Protein AF-A0A1I7T224-F1 (afdb_monomer)

Mean predicted aligned error: 14.86 Å

Organism: NCBI:txid1561998

Sequence (123 aa):
MTISAGVFFLYTSAWHANCFFLGSANLEVRKYIRQDFKNIFGVDSIDVNMVASLYNKGTKYTVTRAWSINYVEVIALGAFVFCDPIAIVICLPVFRRRVMCQKKQLKRDDLPKTVEATVTYNI

Radius of gyration: 28.58 Å; Cα contacts (8 Å, |Δi|>4): 37; chains: 1; bounding box: 54×51×74 Å

Solvent-accessible surface area (backbone atoms only — not comparable to full-atom values): 6963 Å² total; per-residue (Å²): 113,70,67,61,52,51,51,49,52,54,47,55,49,50,52,50,47,49,50,45,68,75,61,52,68,50,72,66,58,36,59,69,47,23,64,61,38,27,72,76,70,73,44,57,49,82,85,46,56,69,67,59,46,39,70,74,71,43,53,71,68,59,34,51,52,54,50,51,53,52,51,53,53,53,48,53,53,56,50,47,71,55,48,52,59,53,48,49,43,63,72,36,66,74,47,43,49,54,59,53,48,48,57,52,47,56,58,55,60,54,50,56,55,54,52,52,59,57,55,64,74,73,108

Secondary structure (DSSP, 8-state):
-HHHHHHHHHHHHHHHHHHHHHH---HHHHHHTHHHHHHHHSS-TTTS-HHHHHHHHS-HHHHHHHHHHHHHHHHHHHHHHHHHHHHHHHH-HHHHHHHHHHHHHHHHHHHHHHHHHHHHTT-

Foldseek 3Di:
DVVVVVVVVVLVVVVVVCCCVVQDPDPVNLVVCQVVCCVQQVDGSVVDRPVVCCCPPNDPVSNVVVVVVVVVSVVVVVVVVVVVVVCVCVVPVVNVCVVVVVVVVVVVVVVVVVVVVVVVVVD

Structure (mmCIF, N/CA/C/O backbone):
data_AF-A0A1I7T224-F1
#
_entry.id   AF-A0A1I7T224-F1
#
loop_
_atom_site.group_PDB
_atom_site.id
_atom_site.type_symbol
_atom_site.label_atom_id
_atom_site.label_alt_id
_atom_site.label_comp_id
_atom_site.label_asym_id
_atom_site.label_entity_id
_atom_site.label_seq_id
_atom_site.pdbx_PDB_ins_code
_atom_site.Cartn_x
_atom_site.Cartn_y
_atom_site.Cartn_z
_atom_site.occupancy
_atom_site.B_iso_or_equiv
_atom_site.auth_seq_id
_atom_site.auth_comp_id
_atom_site.auth_asym_id
_atom_site.auth_atom_id
_atom_site.pdbx_PDB_model_num
ATOM 1 N N . MET A 1 1 ? 6.763 -7.554 -22.789 1.00 54.72 1 MET A N 1
ATOM 2 C CA . MET A 1 1 ? 5.311 -7.766 -22.585 1.00 54.72 1 MET A CA 1
ATOM 3 C C . MET A 1 1 ? 5.006 -8.870 -21.572 1.00 54.72 1 MET A C 1
ATOM 5 O O . MET A 1 1 ? 4.089 -8.693 -20.789 1.00 54.72 1 MET A O 1
ATOM 9 N N . THR A 1 2 ? 5.753 -9.980 -21.519 1.00 60.31 2 THR A N 1
ATOM 10 C CA . THR A 1 2 ? 5.557 -11.028 -20.490 1.00 60.31 2 THR A CA 1
ATOM 11 C C . THR A 1 2 ? 6.033 -10.607 -19.095 1.00 60.31 2 THR A C 1
ATOM 13 O O . THR A 1 2 ? 5.335 -10.836 -18.116 1.00 60.31 2 THR A O 1
ATOM 16 N N . ILE A 1 3 ? 7.180 -9.926 -19.006 1.00 65.94 3 ILE A N 1
ATOM 17 C CA . ILE A 1 3 ? 7.742 -9.431 -17.735 1.00 65.94 3 ILE A CA 1
ATOM 18 C C . ILE A 1 3 ? 6.814 -8.391 -17.085 1.00 65.94 3 ILE A C 1
ATOM 20 O O . ILE A 1 3 ? 6.497 -8.502 -15.907 1.00 65.94 3 ILE A O 1
ATOM 24 N N . SER A 1 4 ? 6.297 -7.445 -17.871 1.00 68.81 4 SER A N 1
ATOM 25 C CA . SER A 1 4 ? 5.364 -6.415 -17.399 1.00 68.81 4 SER A CA 1
ATOM 26 C C . SER A 1 4 ? 4.043 -7.005 -16.885 1.00 68.81 4 SER A C 1
ATOM 28 O O . SER A 1 4 ? 3.530 -6.562 -15.862 1.00 68.81 4 SER A O 1
ATOM 30 N N . ALA A 1 5 ? 3.514 -8.045 -17.544 1.00 68.88 5 ALA A N 1
ATOM 31 C CA . ALA A 1 5 ? 2.326 -8.757 -17.072 1.00 68.88 5 ALA A CA 1
ATOM 32 C C . ALA A 1 5 ? 2.598 -9.520 -15.763 1.00 68.88 5 ALA A C 1
ATOM 34 O O . ALA A 1 5 ? 1.789 -9.466 -14.841 1.00 68.88 5 ALA A O 1
ATOM 35 N N . GLY A 1 6 ? 3.757 -10.179 -15.647 1.00 72.94 6 GLY A N 1
ATOM 36 C CA . GLY A 1 6 ? 4.156 -10.883 -14.426 1.00 72.94 6 GLY A CA 1
ATOM 37 C C . GLY A 1 6 ? 4.280 -9.956 -13.215 1.00 72.94 6 GLY A C 1
ATOM 38 O O . GLY A 1 6 ? 3.769 -10.274 -12.144 1.00 72.94 6 GLY A O 1
ATOM 39 N N . VAL A 1 7 ? 4.887 -8.778 -13.390 1.00 71.94 7 VAL A N 1
ATOM 40 C CA . VAL A 1 7 ? 4.989 -7.789 -12.307 1.00 71.94 7 VAL A CA 1
ATOM 41 C C . VAL A 1 7 ? 3.620 -7.236 -11.917 1.00 71.94 7 VAL A C 1
ATOM 43 O O . VAL A 1 7 ? 3.356 -7.085 -10.727 1.00 71.94 7 VAL A O 1
ATOM 46 N N . PHE A 1 8 ? 2.729 -6.994 -12.883 1.00 74.25 8 PHE A N 1
ATOM 47 C CA . PHE A 1 8 ? 1.366 -6.552 -12.593 1.00 74.25 8 PHE A CA 1
ATOM 48 C C . PHE A 1 8 ? 0.627 -7.549 -11.691 1.00 74.25 8 PHE A C 1
ATOM 50 O O . PHE A 1 8 ? 0.094 -7.153 -10.659 1.00 74.25 8 PHE A O 1
ATOM 57 N N . PHE A 1 9 ? 0.660 -8.848 -12.009 1.00 78.50 9 PHE A N 1
ATOM 58 C CA . PHE A 1 9 ? 0.010 -9.866 -11.177 1.00 78.50 9 PHE A CA 1
ATOM 59 C C . PHE A 1 9 ? 0.656 -10.010 -9.795 1.00 78.50 9 PHE A C 1
ATOM 61 O O . PHE A 1 9 ? -0.063 -10.082 -8.797 1.00 78.50 9 PHE A O 1
ATOM 68 N N . LEU A 1 10 ? 1.991 -9.998 -9.710 1.00 79.38 10 LEU A N 1
ATOM 69 C CA . LEU A 1 10 ? 2.698 -10.024 -8.425 1.00 79.38 10 LEU A CA 1
ATOM 70 C C . LEU A 1 10 ? 2.324 -8.814 -7.566 1.00 79.38 10 LEU A C 1
ATOM 72 O O . LEU A 1 10 ? 2.030 -8.971 -6.385 1.00 79.38 10 LEU A O 1
ATOM 76 N N . TYR A 1 11 ? 2.239 -7.630 -8.164 1.00 72.75 11 TYR A N 1
ATOM 77 C CA . TYR A 1 11 ? 1.831 -6.420 -7.468 1.00 72.75 11 TYR A CA 1
ATOM 78 C C . TYR A 1 11 ? 0.364 -6.467 -7.025 1.00 72.75 11 TYR A C 1
ATOM 80 O O . TYR A 1 11 ? 0.085 -6.253 -5.850 1.00 72.75 11 TYR A O 1
ATOM 88 N N . THR A 1 12 ? -0.578 -6.795 -7.918 1.00 77.75 12 THR A N 1
ATOM 89 C CA . THR A 1 12 ? -2.002 -6.905 -7.562 1.00 77.75 12 THR A CA 1
ATOM 90 C C . THR A 1 12 ? -2.207 -7.933 -6.456 1.00 77.75 12 THR A C 1
ATOM 92 O O . THR A 1 12 ? -2.984 -7.691 -5.537 1.00 77.75 12 THR A O 1
ATOM 95 N N . SER A 1 13 ? -1.478 -9.050 -6.495 1.00 80.19 13 SER A N 1
ATOM 96 C CA . SER A 1 13 ? -1.534 -10.063 -5.441 1.00 80.19 13 SER A CA 1
ATOM 97 C C . SER A 1 13 ? -0.926 -9.580 -4.120 1.00 80.19 13 SER A C 1
ATOM 99 O O . SER A 1 13 ? -1.529 -9.806 -3.075 1.00 80.19 13 SER A O 1
ATOM 101 N N . ALA A 1 14 ? 0.196 -8.852 -4.146 1.00 78.56 14 ALA A N 1
ATOM 102 C CA . ALA A 1 14 ? 0.806 -8.261 -2.957 1.00 78.56 14 ALA A CA 1
ATOM 103 C C . ALA A 1 14 ? -0.086 -7.178 -2.334 1.00 78.56 14 ALA A C 1
ATOM 105 O O . ALA A 1 14 ? -0.305 -7.196 -1.126 1.00 78.56 14 ALA A O 1
ATOM 106 N N . TRP A 1 15 ? -0.661 -6.290 -3.149 1.00 75.19 15 TRP A N 1
ATOM 107 C CA . TRP A 1 15 ? -1.622 -5.277 -2.712 1.00 75.19 15 TRP A CA 1
ATOM 108 C C . TRP A 1 15 ? -2.868 -5.926 -2.106 1.00 75.19 15 TRP A C 1
ATOM 110 O O . TRP A 1 15 ? -3.275 -5.592 -0.996 1.00 75.19 15 TRP A O 1
ATOM 120 N N . HIS A 1 16 ? -3.441 -6.920 -2.793 1.00 75.88 16 HIS A N 1
ATOM 121 C CA . HIS A 1 16 ? -4.624 -7.625 -2.311 1.00 75.88 16 HIS A CA 1
ATOM 122 C C . HIS A 1 16 ? -4.340 -8.398 -1.019 1.00 75.88 16 HIS A C 1
ATOM 124 O O . HIS A 1 16 ? -5.154 -8.363 -0.100 1.00 75.88 16 HIS A O 1
ATOM 130 N N . ALA A 1 17 ? -3.164 -9.021 -0.902 1.00 79.38 17 ALA A N 1
ATOM 131 C CA . ALA A 1 17 ? -2.710 -9.645 0.333 1.00 79.38 17 ALA A CA 1
ATOM 132 C C . ALA A 1 17 ? -2.531 -8.610 1.449 1.00 79.38 17 ALA A C 1
ATOM 134 O O . ALA A 1 17 ? -2.981 -8.850 2.561 1.00 79.38 17 ALA A O 1
ATOM 135 N N . ASN A 1 18 ? -1.954 -7.441 1.170 1.00 74.25 18 ASN A N 1
ATOM 136 C CA . ASN A 1 18 ? -1.779 -6.388 2.167 1.00 74.25 18 ASN A CA 1
ATOM 137 C C . ASN A 1 18 ? -3.139 -5.866 2.661 1.00 74.25 18 ASN A C 1
ATOM 139 O O . ASN A 1 18 ? -3.368 -5.774 3.864 1.00 74.25 18 ASN A O 1
ATOM 143 N N . CYS A 1 19 ? -4.089 -5.626 1.753 1.00 73.81 19 CYS A N 1
ATOM 144 C CA . CYS A 1 19 ? -5.462 -5.256 2.101 1.00 73.81 19 CYS A CA 1
ATOM 145 C C . CYS A 1 19 ? -6.203 -6.366 2.854 1.00 73.81 19 CYS A C 1
ATOM 147 O O . CYS A 1 19 ? -6.975 -6.073 3.764 1.00 73.81 19 CYS A O 1
ATOM 149 N N . PHE A 1 20 ? -5.972 -7.631 2.510 1.00 75.12 20 PHE A N 1
ATOM 150 C CA . PHE A 1 20 ? -6.593 -8.756 3.196 1.00 75.12 20 PHE A CA 1
ATOM 151 C C . PHE A 1 20 ? -5.992 -8.958 4.593 1.00 75.12 20 PHE A C 1
ATOM 153 O O . PHE A 1 20 ? -6.734 -9.042 5.558 1.00 75.12 20 PHE A O 1
ATOM 160 N N . PHE A 1 21 ? -4.670 -8.952 4.751 1.00 69.25 21 PHE A N 1
ATOM 161 C CA . PHE A 1 21 ? -4.014 -9.173 6.044 1.00 69.25 21 PHE A CA 1
ATOM 162 C C . PHE A 1 21 ? -4.089 -7.964 6.986 1.00 69.25 21 PHE A C 1
ATOM 164 O O . PHE A 1 21 ? -4.284 -8.152 8.185 1.00 69.25 21 PHE A O 1
ATOM 171 N N . LEU A 1 22 ? -3.952 -6.731 6.481 1.00 63.25 22 LEU A N 1
ATOM 172 C CA . LEU A 1 22 ? -4.051 -5.518 7.309 1.00 63.25 22 LEU A CA 1
ATOM 173 C C . LEU A 1 22 ? -5.494 -5.030 7.467 1.00 63.25 22 LEU A C 1
ATOM 175 O O . LEU A 1 22 ? -5.830 -4.436 8.489 1.00 63.25 22 LEU A O 1
ATOM 179 N N . GLY A 1 23 ? -6.337 -5.236 6.452 1.00 64.50 23 GLY A N 1
ATOM 180 C CA . GLY A 1 23 ? -7.717 -4.748 6.434 1.00 64.50 23 GLY A CA 1
ATOM 181 C C . GLY A 1 23 ? -8.742 -5.761 6.943 1.00 64.50 23 GLY A C 1
ATOM 182 O O . GLY A 1 23 ? -9.744 -5.353 7.536 1.00 64.50 23 GLY A O 1
ATOM 183 N N . SER A 1 24 ? -8.506 -7.068 6.774 1.00 65.50 24 SER A N 1
ATOM 184 C CA . SER A 1 24 ? -9.398 -8.103 7.309 1.00 65.50 24 SER A CA 1
ATOM 185 C C . SER A 1 24 ? -9.059 -8.387 8.769 1.00 65.50 24 SER A C 1
ATOM 187 O O . SER A 1 24 ? -8.314 -9.302 9.114 1.00 65.50 24 SER A O 1
ATOM 189 N N . ALA A 1 25 ? -9.639 -7.599 9.671 1.00 69.38 25 ALA A N 1
ATOM 190 C CA . ALA A 1 25 ? -9.733 -8.015 11.060 1.00 69.38 25 ALA A CA 1
ATOM 191 C C . ALA A 1 25 ? -10.782 -9.137 11.144 1.00 69.38 25 ALA A C 1
ATOM 193 O O . ALA A 1 25 ? -11.984 -8.874 11.040 1.00 69.38 25 ALA A O 1
ATOM 194 N N . ASN A 1 26 ? -10.327 -10.385 11.311 1.00 77.44 26 ASN A N 1
ATOM 195 C CA . ASN A 1 26 ? -11.205 -11.542 11.502 1.00 77.44 26 ASN A CA 1
ATOM 196 C C . ASN A 1 26 ? -12.277 -11.245 12.563 1.00 77.44 26 ASN A C 1
ATOM 198 O O . ASN A 1 26 ? -12.015 -10.575 13.565 1.00 77.44 26 ASN A O 1
ATOM 202 N N . LEU A 1 27 ? -13.490 -11.763 12.353 1.00 81.06 27 LEU A N 1
ATOM 203 C CA . LEU A 1 27 ? -14.648 -11.534 13.230 1.00 81.06 27 LEU A CA 1
ATOM 204 C C . LEU A 1 27 ? -14.351 -11.857 14.703 1.00 81.06 27 LEU A C 1
ATOM 206 O O . LEU A 1 27 ? -14.823 -11.159 15.597 1.00 81.06 27 LEU A O 1
ATOM 210 N N . GLU A 1 28 ? -13.542 -12.885 14.949 1.00 83.88 28 GLU A N 1
ATOM 211 C CA . GLU A 1 28 ? -13.065 -13.269 16.279 1.00 83.88 28 GLU A CA 1
ATOM 212 C C . GLU A 1 28 ? -12.174 -12.192 16.913 1.00 83.88 28 GLU A C 1
ATOM 214 O O . GLU A 1 28 ? -12.430 -11.757 18.034 1.00 83.88 28 GLU A O 1
ATOM 219 N N . VAL A 1 29 ? -11.196 -11.677 16.163 1.00 83.69 29 VAL A N 1
ATOM 220 C CA . VAL A 1 29 ? -10.300 -10.604 16.617 1.00 83.69 29 VAL A CA 1
ATOM 221 C C . VAL A 1 29 ? -11.090 -9.326 16.891 1.00 83.69 29 VAL A C 1
ATOM 223 O O . VAL A 1 29 ? -10.873 -8.686 17.917 1.00 83.69 29 VAL A O 1
ATOM 226 N N . ARG A 1 30 ? -12.061 -8.977 16.032 1.00 86.12 30 ARG A N 1
ATOM 227 C CA . ARG A 1 30 ? -12.931 -7.804 16.245 1.00 86.12 30 ARG A CA 1
ATOM 228 C C . ARG A 1 30 ? -13.772 -7.938 17.511 1.00 86.12 30 ARG A C 1
ATOM 230 O O . ARG A 1 30 ? -13.924 -6.948 18.222 1.00 86.12 30 ARG A O 1
ATOM 237 N N . LYS A 1 31 ? -14.288 -9.138 17.806 1.00 87.62 31 LYS A N 1
ATOM 238 C CA . LYS A 1 31 ? -15.017 -9.420 19.054 1.00 87.62 31 LYS A CA 1
ATOM 239 C C . LYS A 1 31 ? -14.109 -9.321 20.275 1.00 87.62 31 LYS A C 1
ATOM 241 O O . LYS A 1 31 ? -14.529 -8.737 21.267 1.00 87.62 31 LYS A O 1
ATOM 246 N N . TYR A 1 32 ? -12.886 -9.842 20.185 1.00 88.44 32 TYR A N 1
ATOM 247 C CA . TYR A 1 32 ? -11.910 -9.791 21.272 1.00 88.44 32 TYR A CA 1
ATOM 248 C C . TYR A 1 32 ? -11.554 -8.348 21.653 1.00 88.44 32 TYR A C 1
ATOM 250 O O . TYR A 1 32 ? -11.683 -7.967 22.812 1.00 88.44 32 TYR A O 1
ATOM 258 N N . ILE A 1 33 ? -11.211 -7.507 20.673 1.00 88.31 33 ILE A N 1
ATOM 259 C CA . ILE A 1 33 ? -10.829 -6.107 20.931 1.00 88.31 33 ILE A CA 1
ATOM 260 C C . ILE A 1 33 ? -12.027 -5.178 21.177 1.00 88.31 33 ILE A C 1
ATOM 262 O O . ILE A 1 33 ? -11.832 -3.990 21.410 1.00 88.31 33 ILE A O 1
ATOM 266 N N . ARG A 1 34 ? -13.270 -5.671 21.083 1.00 88.56 34 ARG A N 1
ATOM 267 C CA . ARG A 1 34 ? -14.492 -4.848 21.062 1.00 88.56 34 ARG A CA 1
ATOM 268 C C . ARG A 1 34 ? -14.614 -3.935 22.275 1.00 88.56 34 ARG A C 1
ATOM 270 O O . ARG A 1 34 ? -14.944 -2.763 22.120 1.00 88.56 34 ARG A O 1
ATOM 277 N N . GLN A 1 35 ? -14.348 -4.468 23.464 1.00 90.12 35 GLN A N 1
ATOM 278 C CA . GLN A 1 35 ? -14.496 -3.722 24.711 1.00 90.12 35 GLN A CA 1
ATOM 279 C C . GLN A 1 35 ? -13.456 -2.597 24.811 1.00 90.12 35 GLN A C 1
ATOM 281 O O . GLN A 1 35 ? -13.814 -1.453 25.080 1.00 90.12 35 GLN A O 1
ATOM 286 N N . ASP A 1 36 ? -12.193 -2.894 24.506 1.00 89.69 36 ASP A N 1
ATOM 287 C CA . ASP A 1 36 ? -11.109 -1.907 24.515 1.00 89.69 36 ASP A CA 1
ATOM 288 C C . ASP A 1 36 ? -11.291 -0.858 23.420 1.00 89.69 36 ASP A C 1
ATOM 290 O O . ASP A 1 36 ? -11.114 0.338 23.648 1.00 89.69 36 ASP A O 1
ATOM 294 N N . PHE A 1 37 ? -11.727 -1.287 22.237 1.00 88.75 37 PHE A N 1
ATOM 295 C CA . PHE A 1 37 ? -12.027 -0.395 21.126 1.00 88.75 37 PHE A CA 1
ATOM 296 C C . PHE A 1 37 ? -13.164 0.567 21.480 1.00 88.75 37 PHE A C 1
ATOM 298 O O . PHE A 1 37 ? -13.065 1.767 21.222 1.00 88.75 37 PHE A O 1
ATOM 305 N N . LYS A 1 38 ? -14.209 0.064 22.143 1.00 90.12 38 LYS A N 1
ATOM 306 C CA . LYS A 1 38 ? -15.317 0.880 22.639 1.00 90.12 38 LYS A CA 1
ATOM 307 C C . LYS A 1 38 ? -14.871 1.846 23.736 1.00 90.12 38 LYS A C 1
ATOM 309 O O . LYS A 1 38 ? -15.301 2.995 23.717 1.00 90.12 38 LYS A O 1
ATOM 314 N N . ASN A 1 39 ? -13.984 1.428 24.636 1.00 89.69 39 ASN A N 1
ATOM 315 C CA . ASN A 1 39 ? -13.440 2.296 25.684 1.00 89.69 39 ASN A CA 1
ATOM 316 C C . ASN A 1 39 ? -12.574 3.432 25.116 1.00 89.69 39 ASN A C 1
ATOM 318 O O . ASN A 1 39 ? -12.662 4.562 25.587 1.00 89.69 39 ASN A O 1
ATOM 322 N N . ILE A 1 40 ? -11.754 3.148 24.100 1.00 87.50 40 ILE A N 1
ATOM 323 C CA 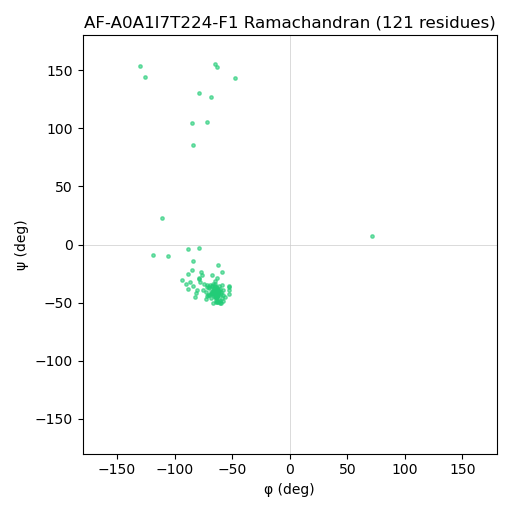. ILE A 1 40 ? -10.809 4.120 23.529 1.00 87.50 40 ILE A CA 1
ATOM 324 C C . ILE A 1 40 ? -11.494 5.044 22.517 1.00 87.50 40 ILE A C 1
ATOM 326 O O . ILE A 1 40 ? -11.266 6.253 22.518 1.00 87.50 40 ILE A O 1
ATOM 330 N N . PHE A 1 41 ? -12.316 4.485 21.630 1.00 83.19 41 PHE A N 1
ATOM 331 C CA . PHE A 1 41 ? -12.871 5.210 20.485 1.00 83.19 41 PHE A CA 1
ATOM 332 C C . PHE A 1 41 ? -14.352 5.573 20.645 1.00 83.19 41 PHE A C 1
ATOM 334 O O . PHE A 1 41 ? -14.876 6.338 19.831 1.00 83.19 41 PHE A O 1
ATOM 341 N N . GLY A 1 42 ? -15.032 5.047 21.670 1.00 85.31 42 GLY A N 1
ATOM 342 C CA . GLY A 1 42 ? -16.453 5.300 21.938 1.00 85.31 42 GLY A CA 1
ATOM 343 C C . GLY A 1 42 ? -17.413 4.635 20.948 1.00 85.31 42 GLY A C 1
ATOM 344 O O . GLY A 1 42 ? -18.609 4.911 20.978 1.00 85.31 42 GLY A O 1
ATOM 345 N N . VAL A 1 43 ? -16.907 3.783 20.055 1.00 84.88 43 VAL A N 1
ATOM 346 C CA . VAL A 1 43 ? -17.666 3.134 18.977 1.00 84.88 43 VAL A CA 1
ATOM 347 C C . VAL A 1 43 ? -17.415 1.633 18.972 1.00 84.88 43 VAL A C 1
ATOM 349 O O . VAL A 1 43 ? -16.376 1.165 19.433 1.00 84.88 43 VAL A O 1
ATOM 352 N N . ASP A 1 44 ? -18.374 0.867 18.464 1.00 87.19 44 ASP A N 1
ATOM 353 C CA . ASP A 1 44 ? -18.280 -0.587 18.416 1.00 87.19 44 ASP A CA 1
ATOM 354 C C . ASP A 1 44 ? -17.394 -1.055 17.256 1.00 87.19 44 ASP A C 1
ATOM 356 O O . ASP A 1 44 ? -17.604 -0.643 16.118 1.00 87.19 44 ASP A O 1
ATOM 360 N N . SER A 1 45 ? -16.428 -1.941 17.515 1.00 84.31 45 SER A N 1
ATOM 361 C CA . SER A 1 45 ? -15.514 -2.456 16.486 1.00 84.31 45 SER A CA 1
ATOM 362 C C . SER A 1 45 ? -16.225 -3.237 15.377 1.00 84.31 45 SER A C 1
ATOM 364 O O . SER A 1 45 ? -15.617 -3.442 14.326 1.00 84.31 45 SER A O 1
ATOM 366 N N . ILE A 1 46 ? -17.470 -3.685 15.585 1.00 84.12 46 ILE A N 1
ATOM 367 C CA . ILE A 1 46 ? -18.269 -4.445 14.610 1.00 84.12 46 ILE A CA 1
ATOM 368 C C . ILE A 1 46 ? -19.002 -3.529 13.620 1.00 84.12 46 ILE A C 1
ATOM 370 O O . ILE A 1 46 ? -19.057 -3.853 12.431 1.00 84.12 46 ILE A O 1
ATOM 374 N N . ASP A 1 47 ? -19.472 -2.368 14.077 1.00 86.75 47 ASP A N 1
ATOM 375 C CA . ASP A 1 47 ? -20.339 -1.468 13.299 1.00 86.75 47 ASP A CA 1
ATOM 376 C C . ASP A 1 47 ? -19.561 -0.537 12.359 1.00 86.75 47 ASP A C 1
ATOM 378 O O . ASP A 1 47 ? -20.130 0.070 11.453 1.00 86.75 47 ASP A O 1
ATOM 382 N N . VAL A 1 48 ? -18.243 -0.425 12.548 1.00 83.00 48 VAL A N 1
ATOM 383 C CA . VAL A 1 48 ? -17.375 0.44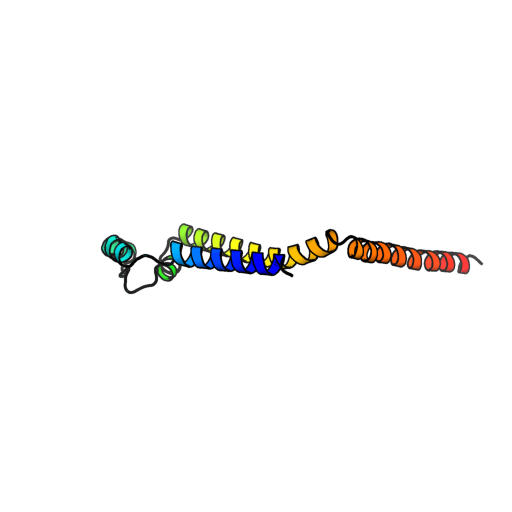8 11.747 1.00 83.00 48 VAL A CA 1
ATOM 384 C C . VAL A 1 48 ? -16.204 -0.317 11.143 1.00 83.00 48 VAL A C 1
ATOM 386 O O . VAL A 1 48 ? -15.647 -1.231 11.750 1.00 83.00 48 VAL A O 1
ATOM 389 N N . ASN A 1 49 ? -15.805 0.063 9.927 1.00 85.38 49 ASN A N 1
ATOM 390 C CA . ASN A 1 49 ? -14.616 -0.491 9.285 1.00 85.38 49 ASN A CA 1
ATOM 391 C C . ASN A 1 49 ? -13.357 -0.022 10.035 1.00 85.38 49 ASN A C 1
ATOM 393 O O . ASN A 1 49 ? -13.144 1.179 10.194 1.00 85.38 49 ASN A O 1
ATOM 397 N N . MET A 1 50 ? -12.502 -0.966 10.430 1.00 82.62 50 MET A N 1
ATOM 398 C CA . MET A 1 50 ? -11.254 -0.714 11.162 1.00 82.62 50 MET A CA 1
ATOM 399 C C . MET A 1 50 ? -10.354 0.319 10.468 1.00 82.62 50 MET A C 1
ATOM 401 O O . MET A 1 50 ? -9.750 1.156 11.137 1.00 82.62 50 MET A O 1
ATOM 405 N N . VAL A 1 51 ? -10.309 0.318 9.132 1.00 82.56 51 VAL A N 1
ATOM 406 C CA . VAL A 1 51 ? -9.527 1.293 8.357 1.00 82.56 51 VAL A CA 1
ATOM 407 C C . VAL A 1 51 ? -10.151 2.688 8.444 1.00 82.56 51 VAL A C 1
ATOM 409 O O . VAL A 1 51 ? -9.449 3.669 8.675 1.00 82.56 51 VAL A O 1
ATOM 412 N N . ALA A 1 52 ? -11.477 2.796 8.327 1.00 82.62 52 ALA A N 1
ATOM 413 C CA . ALA A 1 52 ? -12.170 4.079 8.457 1.00 82.62 52 ALA A CA 1
ATOM 414 C C . ALA A 1 52 ? -12.003 4.658 9.870 1.00 82.62 52 ALA A C 1
ATOM 416 O O . ALA A 1 52 ? -11.738 5.850 10.029 1.00 82.62 52 ALA A O 1
ATOM 417 N N . SER A 1 53 ? -12.073 3.806 10.894 1.00 84.81 53 SER A N 1
ATOM 418 C CA . SER A 1 53 ? -11.800 4.197 12.276 1.00 84.81 53 SER A CA 1
ATOM 419 C C . SER A 1 53 ? -10.358 4.660 12.478 1.00 84.81 53 SER A C 1
ATOM 421 O O . SER A 1 53 ? -10.145 5.638 13.194 1.00 84.81 53 SER A O 1
ATOM 423 N N . LEU A 1 54 ? -9.379 4.034 11.813 1.00 85.50 54 LEU A N 1
ATOM 424 C CA . LEU A 1 54 ? -7.975 4.452 11.862 1.00 85.50 54 LEU A CA 1
ATOM 425 C C . LEU A 1 54 ? -7.801 5.898 11.381 1.00 85.50 54 LEU A C 1
ATOM 427 O O . LEU A 1 54 ? -7.137 6.681 12.052 1.00 85.50 54 LEU A O 1
ATOM 431 N N . TYR A 1 55 ? -8.421 6.266 10.257 1.00 84.44 55 TYR A N 1
ATOM 432 C CA . TYR A 1 55 ? -8.295 7.611 9.686 1.00 84.44 55 TYR A CA 1
ATOM 433 C C . TYR A 1 55 ? -9.169 8.664 10.378 1.00 84.44 55 TYR A C 1
ATOM 435 O O . TYR A 1 55 ? -8.794 9.834 10.401 1.00 84.44 55 TYR A O 1
ATOM 443 N N . ASN A 1 56 ? -10.316 8.272 10.941 1.00 86.44 56 ASN A N 1
ATOM 444 C CA . ASN A 1 56 ? -11.261 9.206 11.562 1.00 86.44 56 ASN A CA 1
ATOM 445 C C . ASN A 1 56 ? -10.953 9.462 13.048 1.00 86.44 56 ASN A C 1
ATOM 447 O O . ASN A 1 56 ? -11.088 10.583 13.533 1.00 86.44 56 ASN A O 1
ATOM 451 N N . LYS A 1 57 ? -10.537 8.420 13.775 1.00 85.31 57 LYS A N 1
ATOM 452 C CA . LYS A 1 57 ? -10.353 8.448 15.234 1.00 85.31 57 LYS A CA 1
ATOM 453 C C . LYS A 1 57 ? -8.918 8.165 15.685 1.00 85.31 57 LYS A C 1
ATOM 455 O O . LYS A 1 57 ? -8.621 8.314 16.868 1.00 85.31 57 LYS A O 1
ATOM 460 N N . GLY A 1 58 ? -8.031 7.745 14.784 1.00 82.75 58 GLY A N 1
ATOM 461 C CA . GLY A 1 58 ? -6.634 7.481 15.112 1.00 82.75 58 GLY A CA 1
ATOM 462 C C . GLY A 1 58 ? -5.874 8.740 15.535 1.00 82.75 58 GLY A C 1
ATOM 463 O O . GLY A 1 58 ? -6.210 9.866 15.170 1.00 82.75 58 GLY A O 1
ATOM 464 N N . THR A 1 59 ? -4.804 8.546 16.306 1.00 87.00 59 THR A N 1
ATOM 4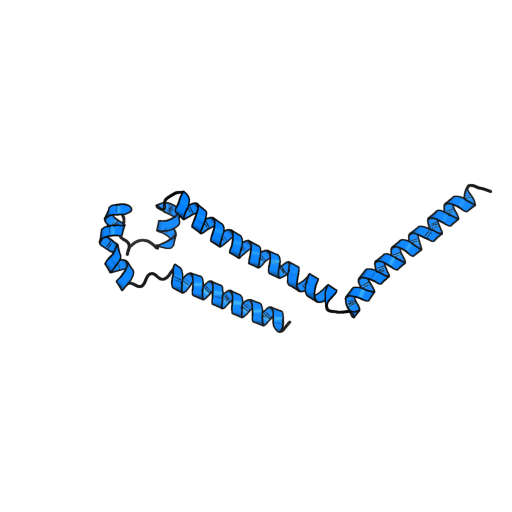65 C CA . THR A 1 59 ? -3.909 9.648 16.682 1.00 87.00 59 THR A CA 1
ATOM 466 C C . THR A 1 59 ? -3.232 10.237 15.441 1.00 87.00 59 THR A C 1
ATOM 468 O O . THR A 1 59 ? -2.982 9.526 14.464 1.00 87.00 59 THR A O 1
ATOM 471 N N . LYS A 1 60 ? -2.860 11.527 15.484 1.00 88.12 60 LYS A N 1
ATOM 472 C CA . LYS A 1 60 ? -2.173 12.198 14.362 1.00 88.12 60 LYS A CA 1
ATOM 473 C C . LYS A 1 60 ? -0.932 11.431 13.891 1.00 88.12 60 LYS A C 1
ATOM 475 O O . LYS A 1 60 ? -0.700 11.331 12.695 1.00 88.12 60 LYS A O 1
ATOM 480 N N . TYR A 1 61 ? -0.164 10.855 14.816 1.00 87.31 61 TYR A N 1
ATOM 481 C CA . TYR A 1 61 ? 1.014 10.050 14.491 1.00 87.31 61 TYR A CA 1
ATOM 482 C C . TYR A 1 61 ? 0.651 8.780 13.705 1.00 87.31 61 TYR A C 1
ATOM 484 O O . TYR A 1 61 ? 1.227 8.521 12.649 1.00 87.31 61 TYR A O 1
ATOM 492 N N . THR A 1 62 ? -0.334 8.012 14.183 1.00 85.44 62 THR A N 1
ATOM 493 C CA . THR A 1 62 ? -0.768 6.771 13.524 1.00 85.44 62 THR A CA 1
ATOM 494 C C . THR A 1 62 ? -1.372 7.044 12.148 1.00 85.44 62 THR A C 1
ATOM 496 O O . THR A 1 62 ? -1.070 6.327 11.195 1.00 85.44 62 THR A O 1
ATOM 499 N N . VAL A 1 63 ? -2.173 8.105 12.026 1.00 87.62 63 VAL A N 1
ATOM 500 C CA . VAL A 1 63 ? -2.770 8.534 10.755 1.00 87.62 63 VAL A CA 1
ATOM 501 C C . VAL A 1 63 ? -1.685 8.943 9.762 1.00 87.62 63 VAL A C 1
ATOM 503 O O . VAL A 1 63 ? -1.667 8.434 8.643 1.00 87.62 63 VAL A O 1
ATOM 506 N N . THR A 1 64 ? -0.732 9.787 10.166 1.00 87.06 64 THR A N 1
ATOM 507 C CA . THR A 1 64 ? 0.388 10.197 9.303 1.00 87.06 64 THR A CA 1
ATOM 508 C C . THR A 1 64 ? 1.239 9.005 8.867 1.00 87.06 64 THR A C 1
ATOM 510 O O . THR A 1 64 ? 1.651 8.946 7.708 1.00 87.06 64 THR A O 1
ATOM 513 N N . ARG A 1 65 ? 1.462 8.019 9.748 1.00 86.31 65 ARG A N 1
ATOM 514 C CA . ARG A 1 65 ? 2.168 6.774 9.404 1.00 86.31 65 ARG A CA 1
ATOM 515 C C . ARG A 1 65 ? 1.404 5.949 8.364 1.00 86.31 65 ARG A C 1
ATOM 517 O O . ARG A 1 65 ? 1.995 5.473 7.402 1.00 86.31 65 ARG A O 1
ATOM 524 N N . ALA A 1 66 ? 0.091 5.803 8.533 1.00 84.81 66 ALA A N 1
ATOM 525 C CA . ALA A 1 66 ? -0.753 5.090 7.576 1.00 84.81 66 ALA A CA 1
ATOM 526 C C . ALA A 1 66 ? -0.781 5.792 6.206 1.00 84.81 66 ALA A C 1
ATOM 528 O O . ALA A 1 66 ? -0.687 5.141 5.169 1.00 84.81 66 ALA A O 1
ATOM 529 N N . TRP A 1 67 ? -0.845 7.126 6.190 1.00 83.75 67 TRP A N 1
ATOM 530 C CA . TRP A 1 67 ? -0.741 7.913 4.960 1.00 83.75 67 TRP A CA 1
ATOM 531 C C . TRP A 1 67 ? 0.614 7.759 4.272 1.00 83.75 67 TRP A C 1
ATOM 533 O O . TRP A 1 67 ? 0.653 7.583 3.059 1.00 83.75 67 TRP A O 1
ATOM 543 N N . SER A 1 68 ? 1.719 7.806 5.017 1.00 80.94 68 SER A N 1
ATOM 544 C CA . SER A 1 68 ? 3.063 7.710 4.430 1.00 80.94 68 SER A CA 1
ATOM 545 C C . SER A 1 68 ? 3.326 6.350 3.783 1.00 80.94 68 SER A C 1
ATOM 547 O O . SER A 1 68 ? 3.927 6.311 2.714 1.00 80.94 68 SER A O 1
ATOM 549 N N . ILE A 1 69 ? 2.806 5.258 4.350 1.00 81.25 69 ILE A N 1
ATOM 550 C CA . ILE A 1 69 ? 2.880 3.928 3.723 1.00 81.25 69 ILE A CA 1
ATOM 551 C C . ILE A 1 69 ? 2.114 3.909 2.392 1.00 81.25 69 ILE A C 1
ATOM 553 O O . ILE A 1 69 ? 2.686 3.526 1.373 1.00 81.25 69 ILE A O 1
ATOM 557 N N . ASN A 1 70 ? 0.872 4.409 2.371 1.00 81.56 70 ASN A N 1
ATOM 558 C CA . ASN A 1 70 ? 0.087 4.489 1.133 1.00 81.56 70 ASN A CA 1
ATOM 559 C C . ASN A 1 70 ? 0.760 5.381 0.077 1.00 81.56 70 ASN A C 1
ATOM 561 O O . ASN A 1 70 ? 0.766 5.043 -1.103 1.00 81.56 70 ASN A O 1
ATOM 565 N N . TYR A 1 71 ? 1.356 6.509 0.477 1.00 79.38 71 TYR A N 1
ATOM 566 C CA . TYR A 1 71 ? 2.076 7.385 -0.452 1.00 79.38 71 TYR A CA 1
ATOM 567 C C . TYR A 1 71 ? 3.290 6.697 -1.076 1.00 79.38 71 TYR A C 1
ATOM 569 O O . TYR A 1 71 ? 3.483 6.799 -2.285 1.00 79.38 71 TYR A O 1
ATOM 577 N N . VAL A 1 72 ? 4.093 5.987 -0.281 1.00 79.50 72 VAL A N 1
ATOM 578 C CA . VAL A 1 72 ? 5.256 5.242 -0.789 1.00 79.50 72 VAL A CA 1
ATOM 579 C C . VAL A 1 72 ? 4.817 4.163 -1.777 1.00 79.50 72 VAL A C 1
ATOM 581 O O . VAL A 1 72 ? 5.445 3.999 -2.821 1.00 79.50 72 VAL A O 1
ATOM 584 N N . GLU A 1 73 ? 3.708 3.483 -1.495 1.00 77.44 73 GLU A N 1
ATOM 585 C CA . GLU A 1 73 ? 3.138 2.474 -2.385 1.00 77.44 73 GLU A CA 1
ATOM 586 C C . GLU A 1 73 ? 2.665 3.067 -3.724 1.00 77.44 73 GLU A C 1
ATOM 588 O O . GLU A 1 73 ? 3.016 2.556 -4.790 1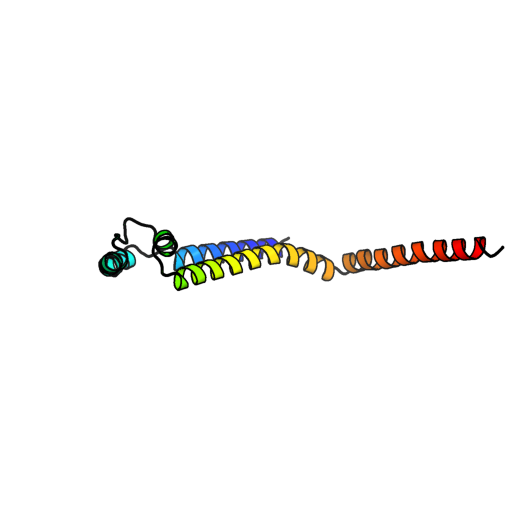.00 77.44 73 GLU A O 1
ATOM 593 N N . VAL A 1 74 ? 1.956 4.199 -3.697 1.00 78.75 74 VAL A N 1
ATOM 594 C CA . VAL A 1 74 ? 1.510 4.906 -4.913 1.00 78.75 74 VAL A CA 1
ATOM 595 C C . VAL A 1 74 ? 2.689 5.471 -5.714 1.00 78.75 74 VAL A C 1
ATOM 597 O O . VAL A 1 74 ? 2.683 5.434 -6.946 1.00 78.75 74 VAL A O 1
ATOM 600 N N . ILE A 1 75 ? 3.729 5.975 -5.048 1.00 78.75 75 ILE A N 1
ATOM 601 C CA . ILE A 1 75 ? 4.937 6.469 -5.723 1.00 78.75 75 ILE A CA 1
ATOM 602 C C . ILE A 1 75 ? 5.697 5.312 -6.375 1.00 78.75 75 ILE A C 1
ATOM 604 O O . ILE A 1 75 ? 6.144 5.451 -7.514 1.00 78.75 75 ILE A O 1
ATOM 608 N N . ALA A 1 76 ? 5.809 4.165 -5.699 1.00 74.81 76 ALA A N 1
ATOM 609 C CA . ALA A 1 76 ? 6.421 2.968 -6.269 1.00 74.81 76 ALA A CA 1
ATOM 610 C C . ALA A 1 76 ? 5.669 2.499 -7.526 1.00 74.81 76 ALA A C 1
ATOM 612 O O . ALA A 1 76 ? 6.310 2.185 -8.529 1.00 74.81 76 ALA A O 1
ATOM 613 N N . LEU A 1 77 ? 4.331 2.549 -7.514 1.00 69.62 77 LEU A N 1
ATOM 614 C CA . LEU A 1 77 ? 3.494 2.287 -8.689 1.00 69.62 77 LEU A CA 1
ATOM 615 C C . LEU A 1 77 ? 3.783 3.243 -9.848 1.00 69.62 77 LEU A C 1
ATOM 617 O O . LEU A 1 77 ? 3.998 2.807 -10.980 1.00 69.62 77 LEU A O 1
ATOM 621 N N . GLY A 1 78 ? 3.789 4.547 -9.562 1.00 74.06 78 GLY A N 1
ATOM 622 C CA . GLY A 1 78 ? 4.034 5.575 -10.568 1.00 74.06 78 GLY A CA 1
ATOM 623 C C . GLY A 1 78 ? 5.418 5.425 -11.191 1.00 74.06 78 GLY A C 1
ATOM 624 O O . GLY A 1 78 ? 5.545 5.390 -12.412 1.00 74.06 78 GLY A O 1
ATOM 625 N N . ALA A 1 79 ? 6.450 5.255 -10.363 1.00 72.69 79 ALA A N 1
ATOM 626 C CA . ALA A 1 79 ? 7.824 5.079 -10.820 1.00 72.69 79 ALA A CA 1
ATOM 627 C C . ALA A 1 79 ? 7.995 3.824 -11.690 1.00 72.69 79 ALA A C 1
ATOM 629 O O . ALA A 1 79 ? 8.745 3.857 -12.664 1.00 72.69 79 ALA A O 1
ATOM 630 N N . PHE A 1 80 ? 7.274 2.738 -11.395 1.00 68.12 80 PHE A N 1
ATOM 631 C CA . PHE A 1 80 ? 7.396 1.485 -12.141 1.00 68.12 80 PHE A CA 1
ATOM 632 C C . PHE A 1 80 ? 6.974 1.624 -13.611 1.00 68.12 80 PHE A C 1
ATOM 634 O O . PHE A 1 80 ? 7.670 1.137 -14.503 1.00 68.12 80 PHE A O 1
ATOM 641 N N . VAL A 1 81 ? 5.894 2.367 -13.880 1.00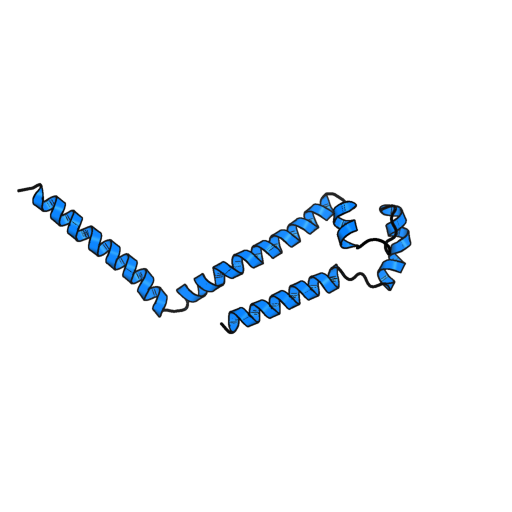 67.81 81 VAL A N 1
ATOM 642 C CA . VAL A 1 81 ? 5.397 2.628 -15.246 1.00 67.81 81 VAL A CA 1
ATOM 643 C C . VAL A 1 81 ? 6.409 3.414 -16.089 1.00 67.81 81 VAL A C 1
ATOM 645 O O . VAL A 1 81 ? 6.452 3.240 -17.304 1.00 67.81 81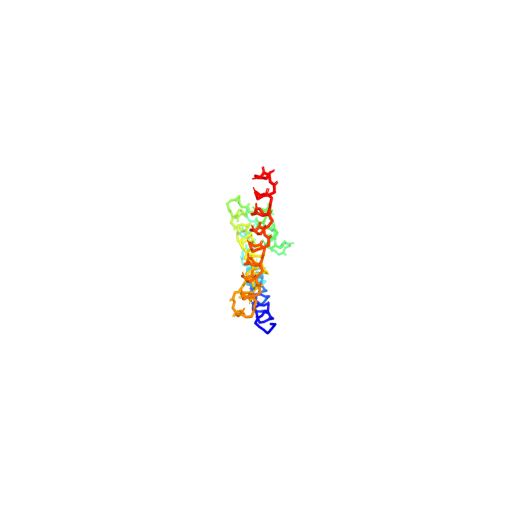 VAL A O 1
ATOM 648 N N . PHE A 1 82 ? 7.250 4.245 -15.467 1.00 65.81 82 PHE A N 1
ATOM 649 C CA . PHE A 1 82 ? 8.298 5.002 -16.163 1.00 65.81 82 PHE A CA 1
ATOM 650 C C . PHE A 1 82 ? 9.631 4.251 -16.245 1.00 65.81 82 PHE A C 1
ATOM 652 O O . PHE A 1 82 ? 10.343 4.367 -17.244 1.00 65.81 82 PHE A O 1
ATOM 659 N N . CYS A 1 83 ? 9.972 3.457 -15.233 1.00 65.81 83 CYS A N 1
ATOM 660 C CA . CYS A 1 83 ? 11.210 2.684 -15.217 1.00 65.81 83 CYS A CA 1
ATOM 661 C C . CYS A 1 83 ? 11.206 1.550 -16.252 1.00 65.81 83 CYS A C 1
ATOM 663 O O . CYS A 1 83 ? 12.245 1.299 -16.859 1.00 65.81 83 CYS A O 1
ATOM 665 N N . ASP A 1 84 ? 10.060 0.914 -16.513 1.00 65.81 84 ASP A N 1
ATOM 666 C CA . ASP A 1 84 ? 9.944 -0.185 -17.484 1.00 65.81 84 ASP A CA 1
ATOM 667 C C . ASP A 1 84 ? 10.280 0.245 -18.938 1.00 65.81 84 ASP A C 1
ATOM 669 O O . ASP A 1 84 ? 11.152 -0.368 -19.561 1.00 65.81 84 ASP A O 1
ATOM 673 N N . PRO A 1 85 ? 9.730 1.344 -19.500 1.00 68.12 85 PRO A N 1
ATOM 674 C CA . PRO A 1 85 ? 10.123 1.826 -20.826 1.00 68.12 85 PRO A CA 1
ATOM 675 C C . PRO A 1 85 ? 11.565 2.347 -20.872 1.00 68.12 85 PRO A C 1
ATOM 677 O O . PRO A 1 85 ? 12.243 2.140 -21.879 1.00 68.12 85 PRO A O 1
ATOM 680 N N . ILE A 1 86 ? 12.078 2.967 -19.801 1.00 68.88 86 ILE A N 1
ATOM 681 C CA . ILE A 1 86 ? 13.484 3.408 -19.734 1.00 68.88 86 ILE A CA 1
ATOM 682 C C . ILE A 1 86 ? 14.425 2.197 -19.765 1.00 68.88 86 ILE A C 1
ATOM 684 O O . ILE A 1 86 ? 15.387 2.179 -20.538 1.00 68.88 86 ILE A O 1
ATOM 688 N N . ALA A 1 87 ? 14.124 1.158 -18.985 1.00 69.19 87 ALA A N 1
ATOM 689 C CA . ALA A 1 87 ? 14.880 -0.086 -18.978 1.00 69.19 87 ALA A CA 1
ATOM 690 C C . ALA A 1 87 ? 14.823 -0.782 -20.346 1.00 69.19 87 ALA A C 1
ATOM 692 O O . ALA A 1 87 ? 15.860 -1.208 -20.846 1.00 69.19 87 ALA A O 1
ATOM 693 N N . ILE A 1 88 ? 13.661 -0.824 -21.008 1.00 70.94 88 ILE A N 1
ATOM 694 C CA . ILE A 1 88 ? 13.507 -1.392 -22.360 1.00 70.94 88 ILE A CA 1
ATOM 695 C C . ILE A 1 88 ? 14.332 -0.611 -23.399 1.00 70.94 88 ILE A C 1
ATOM 697 O O . ILE A 1 88 ? 15.024 -1.221 -24.219 1.00 70.94 88 ILE A O 1
ATOM 701 N N . VAL A 1 89 ? 14.312 0.726 -23.357 1.00 69.12 89 VAL A N 1
ATOM 702 C CA . VAL A 1 89 ? 15.081 1.591 -24.274 1.00 69.12 89 VAL A CA 1
ATOM 703 C C . VAL A 1 89 ? 16.595 1.428 -24.079 1.00 69.12 89 VAL A C 1
ATOM 705 O O . VAL A 1 89 ? 17.350 1.495 -25.054 1.00 69.12 89 VAL A O 1
ATOM 708 N N . ILE A 1 90 ? 17.049 1.185 -22.846 1.00 67.19 90 ILE A N 1
ATOM 709 C CA . ILE A 1 90 ? 18.467 0.979 -22.514 1.00 67.19 90 ILE A CA 1
ATOM 710 C C . ILE A 1 90 ? 18.924 -0.462 -22.810 1.00 67.19 90 ILE A C 1
ATOM 712 O O . ILE A 1 90 ? 20.019 -0.643 -23.355 1.00 67.19 90 ILE A O 1
ATOM 716 N N . CYS A 1 91 ? 18.103 -1.471 -22.494 1.00 65.69 91 CYS A N 1
ATOM 717 C CA . CYS A 1 91 ? 18.409 -2.895 -22.682 1.00 65.69 91 CYS A CA 1
ATOM 718 C C . CYS A 1 91 ? 18.304 -3.363 -24.134 1.00 65.69 91 CYS A C 1
ATOM 720 O O . CYS A 1 91 ? 18.983 -4.321 -24.492 1.00 65.69 91 CYS A O 1
ATOM 722 N N . LEU A 1 92 ? 17.502 -2.716 -24.988 1.00 69.00 92 LEU A N 1
ATOM 723 C CA . LEU A 1 92 ? 17.490 -3.021 -26.418 1.00 69.00 92 LEU A CA 1
ATOM 724 C C . LEU A 1 92 ? 18.600 -2.227 -27.132 1.00 69.00 92 LEU A C 1
ATOM 726 O O . LEU A 1 92 ? 18.425 -1.035 -27.413 1.00 69.00 92 LEU A O 1
ATOM 730 N N . PRO A 1 93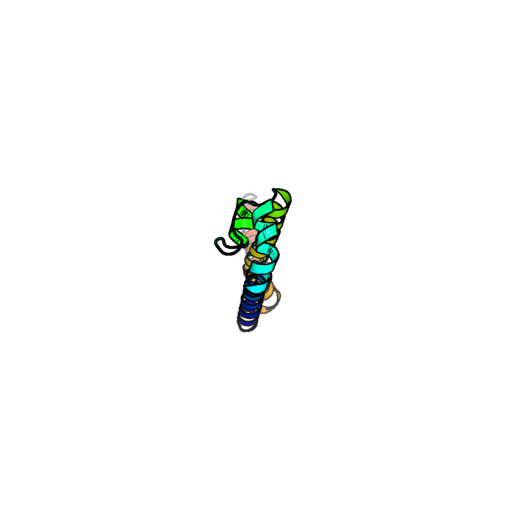 ? 19.732 -2.860 -27.515 1.00 59.00 93 PRO A N 1
ATOM 731 C CA . PRO A 1 93 ? 20.838 -2.172 -28.190 1.00 59.00 93 PRO A CA 1
ATOM 732 C C . PRO A 1 93 ? 20.412 -1.515 -29.517 1.00 59.00 93 PRO A C 1
ATOM 734 O O . PRO A 1 93 ? 21.015 -0.527 -29.945 1.00 59.00 93 PRO A O 1
ATOM 737 N N . VAL A 1 94 ? 19.334 -2.017 -30.133 1.00 61.66 94 VAL A N 1
ATOM 738 C CA . VAL A 1 94 ? 18.693 -1.454 -31.332 1.00 61.66 94 VAL A CA 1
ATOM 739 C C . VAL A 1 94 ? 18.130 -0.045 -31.084 1.00 61.66 94 VAL A C 1
ATOM 741 O O . VAL A 1 94 ? 18.296 0.826 -31.939 1.00 61.66 94 VAL A O 1
ATOM 744 N N . PHE A 1 95 ? 17.534 0.226 -29.916 1.00 57.75 95 PHE A N 1
ATOM 745 C CA . PHE A 1 95 ? 16.998 1.552 -29.573 1.00 57.75 95 PHE A CA 1
ATOM 746 C C . PHE A 1 95 ? 18.087 2.517 -29.097 1.00 57.75 95 PHE A C 1
ATOM 748 O O . PHE A 1 95 ? 18.110 3.668 -29.546 1.00 57.75 95 PHE A O 1
ATOM 755 N N . ARG A 1 96 ? 19.063 2.042 -28.305 1.00 61.69 96 ARG A N 1
ATOM 756 C CA . ARG A 1 96 ? 20.261 2.831 -27.941 1.00 61.69 96 ARG A CA 1
ATOM 757 C C . ARG A 1 96 ? 20.972 3.397 -29.167 1.00 61.69 96 ARG A C 1
ATOM 759 O O . ARG A 1 96 ? 21.366 4.565 -29.153 1.00 61.69 96 ARG A O 1
ATOM 766 N N . ARG A 1 97 ? 21.122 2.599 -30.234 1.00 59.88 97 ARG A N 1
ATOM 767 C CA . ARG A 1 97 ? 21.730 3.073 -31.487 1.00 59.88 97 ARG A CA 1
ATOM 768 C C . ARG A 1 97 ? 20.901 4.164 -32.153 1.00 59.88 97 ARG A C 1
ATOM 77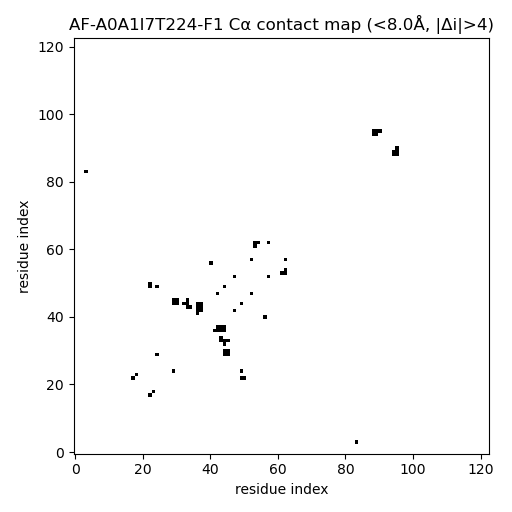0 O O . ARG A 1 97 ? 21.488 5.163 -32.542 1.00 59.88 97 ARG A O 1
ATOM 777 N N . ARG A 1 98 ? 19.573 4.040 -32.258 1.00 62.44 98 ARG A N 1
ATOM 778 C CA . ARG A 1 98 ? 18.748 5.064 -32.930 1.00 62.44 98 ARG A CA 1
ATOM 779 C C . ARG A 1 98 ? 18.713 6.397 -32.176 1.00 62.44 98 ARG A C 1
ATOM 781 O O . ARG A 1 98 ? 18.889 7.434 -32.807 1.00 62.44 98 ARG A O 1
ATOM 788 N N . VAL A 1 99 ? 18.583 6.381 -30.848 1.00 63.44 99 VAL A N 1
ATOM 789 C CA . VAL A 1 99 ? 18.559 7.613 -30.033 1.00 63.44 99 VAL A CA 1
ATOM 790 C C . VAL A 1 99 ? 19.929 8.309 -30.019 1.00 63.44 99 VAL A C 1
ATOM 792 O O . VAL A 1 99 ? 20.012 9.525 -30.200 1.00 63.44 99 VAL A O 1
ATOM 795 N N . MET A 1 100 ? 21.032 7.559 -29.878 1.00 58.81 100 MET A N 1
ATOM 796 C CA . MET A 1 100 ? 22.379 8.148 -29.938 1.00 58.81 100 MET A CA 1
ATOM 797 C C . MET A 1 100 ? 22.788 8.575 -31.356 1.00 58.81 100 MET A C 1
ATOM 799 O O . MET A 1 100 ? 23.461 9.596 -31.510 1.00 58.81 100 MET A O 1
ATOM 803 N N . CYS A 1 101 ? 22.379 7.843 -32.400 1.00 57.22 101 CYS A N 1
ATOM 804 C CA . CYS A 1 101 ? 22.614 8.250 -33.787 1.00 57.22 101 CYS A CA 1
ATOM 805 C C . CYS A 1 101 ? 21.820 9.505 -34.161 1.00 57.22 101 CYS A C 1
ATOM 807 O O . CYS A 1 101 ? 22.375 10.345 -34.860 1.00 57.22 101 CYS A O 1
ATOM 809 N N . GLN A 1 102 ? 20.592 9.695 -33.663 1.00 58.78 102 GLN A N 1
ATOM 810 C CA . GLN A 1 102 ? 19.867 10.950 -33.889 1.00 58.78 102 GLN A CA 1
ATOM 811 C C . GLN A 1 102 ? 20.556 12.150 -33.235 1.00 58.78 102 GLN A C 1
ATOM 813 O O . GLN A 1 102 ? 20.724 13.168 -33.897 1.00 58.78 102 GLN A O 1
ATOM 818 N N . LYS A 1 103 ? 21.065 12.024 -31.998 1.00 56.97 103 LYS A N 1
ATOM 819 C CA . LYS A 1 103 ? 21.897 13.087 -31.395 1.00 56.97 103 LYS A CA 1
ATOM 820 C C . LYS A 1 103 ? 23.153 13.395 -32.220 1.00 56.97 103 LYS A C 1
ATOM 822 O O . LYS A 1 103 ? 23.570 14.549 -32.280 1.00 56.97 103 LYS A O 1
ATOM 827 N N . LYS A 1 104 ? 23.762 12.386 -32.855 1.00 56.59 104 LYS A N 1
ATOM 828 C CA . LYS A 1 104 ? 24.908 12.586 -33.758 1.00 56.59 104 LYS A CA 1
ATOM 829 C C . LYS A 1 104 ? 24.527 13.279 -35.071 1.00 56.59 104 LYS A C 1
ATOM 831 O O . LYS A 1 104 ? 25.323 14.088 -35.530 1.00 56.59 104 LYS A O 1
ATOM 836 N N . GLN A 1 105 ? 23.362 12.980 -35.650 1.00 56.72 105 GLN A N 1
ATOM 837 C CA . GLN A 1 105 ? 22.887 13.630 -36.880 1.00 56.72 105 GLN A CA 1
ATOM 838 C C . GLN A 1 105 ? 22.464 15.080 -36.621 1.00 56.72 105 GLN A C 1
ATOM 840 O O . GLN A 1 105 ? 22.936 15.963 -37.318 1.00 56.72 105 GLN A O 1
ATOM 845 N N . LEU A 1 106 ? 21.724 15.355 -35.540 1.00 59.59 106 LEU A N 1
ATOM 846 C CA . LEU A 1 106 ? 21.335 16.722 -35.168 1.00 59.59 106 LEU A CA 1
ATOM 847 C C . LEU A 1 106 ? 22.565 17.630 -34.954 1.00 59.59 106 LEU A C 1
ATOM 849 O O . LEU A 1 106 ? 22.639 18.727 -35.489 1.00 59.59 106 LEU A O 1
ATOM 853 N N . LYS A 1 107 ? 23.597 17.122 -34.258 1.00 53.50 107 LYS A N 1
ATOM 854 C CA . LYS A 1 107 ? 24.876 17.834 -34.071 1.00 53.50 107 LYS A CA 1
ATOM 855 C C . LYS A 1 107 ? 25.679 17.991 -35.373 1.00 53.50 107 LYS A C 1
ATOM 857 O O . LYS A 1 107 ? 26.499 18.899 -35.473 1.00 53.50 107 LYS A O 1
ATOM 862 N N . ARG A 1 108 ? 25.491 17.092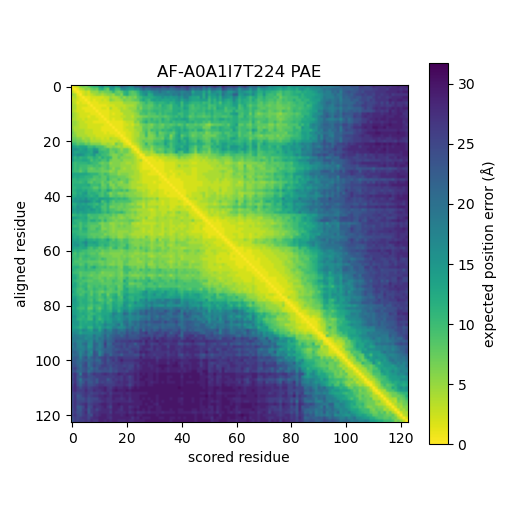 -36.344 1.00 53.41 108 ARG A N 1
ATOM 863 C CA . ARG A 1 108 ? 26.144 17.143 -37.658 1.00 53.41 108 ARG A CA 1
ATOM 864 C C . ARG A 1 108 ? 25.398 18.040 -38.642 1.00 53.41 108 ARG A C 1
ATOM 866 O O . ARG A 1 108 ? 26.060 18.501 -39.549 1.00 53.41 108 ARG A O 1
ATOM 873 N N . ASP A 1 109 ? 24.111 18.317 -38.458 1.00 58.09 109 ASP A N 1
ATOM 874 C CA . ASP A 1 109 ? 23.340 19.225 -39.319 1.00 58.09 109 ASP A CA 1
ATOM 875 C C . ASP A 1 109 ? 23.420 20.697 -38.856 1.00 58.09 109 ASP A C 1
ATOM 877 O O . ASP A 1 109 ? 23.337 21.604 -39.685 1.00 58.09 109 ASP A O 1
ATOM 881 N N . ASP A 1 110 ? 23.677 20.952 -37.565 1.00 58.78 110 ASP A N 1
ATOM 882 C CA . ASP A 1 110 ? 23.967 22.303 -37.039 1.00 58.78 110 ASP A CA 1
ATOM 883 C C . ASP A 1 110 ? 25.381 22.805 -37.395 1.00 58.78 110 ASP A C 1
ATOM 885 O O . ASP A 1 110 ? 25.604 23.995 -37.633 1.00 58.78 110 ASP A O 1
ATOM 889 N N . LEU A 1 111 ? 26.362 21.899 -37.464 1.00 60.09 111 LEU A N 1
ATOM 890 C CA . LEU A 1 111 ? 27.754 22.240 -37.774 1.00 60.09 111 LEU A CA 1
ATOM 891 C C . LEU A 1 111 ? 27.972 22.820 -39.198 1.00 60.09 111 LEU A C 1
ATOM 893 O O . LEU A 1 111 ? 28.668 23.827 -39.301 1.00 60.09 111 LEU A O 1
ATOM 897 N N . PRO A 1 112 ? 27.404 22.274 -40.293 1.00 55.78 112 PRO A N 1
ATOM 898 C CA . PRO A 1 112 ? 27.632 22.769 -41.649 1.00 55.78 112 PRO A CA 1
ATOM 899 C C . PRO A 1 112 ? 26.978 24.130 -41.888 1.00 55.78 112 PRO A C 1
ATOM 901 O O . PRO A 1 112 ? 27.596 24.982 -42.515 1.00 55.78 112 PRO A O 1
ATOM 904 N N . LYS A 1 113 ? 25.795 24.389 -41.313 1.00 57.34 113 LYS A N 1
ATOM 905 C CA . LYS A 1 113 ? 25.112 25.687 -41.459 1.00 57.34 113 LYS A CA 1
ATOM 906 C C . LYS A 1 113 ? 25.854 26.824 -40.762 1.00 57.34 113 LYS A C 1
ATOM 908 O O . LYS A 1 113 ? 25.883 27.940 -41.267 1.00 57.34 113 LYS A O 1
ATOM 913 N N . THR A 1 114 ? 26.482 26.541 -39.621 1.00 56.81 114 THR A N 1
ATOM 914 C CA . THR A 1 114 ? 27.271 27.543 -38.888 1.00 56.81 114 THR A CA 1
ATOM 915 C C . THR A 1 114 ? 28.573 27.868 -39.629 1.00 56.81 114 THR A C 1
ATOM 917 O O . THR A 1 114 ? 28.983 29.024 -39.686 1.00 56.81 114 THR A O 1
ATOM 920 N N . VAL A 1 115 ? 29.201 26.870 -40.260 1.00 59.91 115 VAL A N 1
ATOM 921 C CA . VAL A 1 115 ? 30.413 27.066 -41.071 1.00 59.91 115 VAL A CA 1
ATOM 922 C C . VAL A 1 115 ? 30.095 27.808 -42.377 1.00 59.91 115 VAL A C 1
ATOM 924 O O . VAL A 1 115 ? 30.794 28.766 -42.693 1.00 59.91 115 VAL A O 1
ATOM 927 N N . GLU A 1 116 ? 29.011 27.473 -43.087 1.00 56.75 116 GLU A N 1
ATOM 928 C CA . GLU A 1 116 ? 28.581 28.214 -44.290 1.00 56.75 116 GLU A CA 1
ATOM 929 C C . GLU A 1 116 ? 28.188 29.668 -43.984 1.00 56.75 116 GLU A C 1
ATOM 931 O O . GLU A 1 116 ? 28.585 30.586 -44.707 1.00 56.75 116 GLU A O 1
ATOM 936 N N . ALA A 1 117 ? 27.479 29.911 -42.877 1.00 57.16 117 ALA A N 1
ATOM 937 C CA . ALA A 1 117 ? 27.139 31.266 -42.445 1.00 57.16 117 ALA A CA 1
ATOM 938 C C . ALA A 1 117 ? 28.381 32.089 -42.058 1.00 57.16 117 ALA A C 1
ATOM 940 O O . ALA A 1 117 ? 28.408 33.290 -42.285 1.00 57.16 117 ALA A O 1
ATOM 941 N N . THR A 1 118 ? 29.442 31.470 -41.537 1.00 55.34 118 THR A N 1
ATOM 942 C CA . THR A 1 118 ? 30.681 32.201 -41.204 1.00 55.34 118 THR A CA 1
ATOM 943 C C . THR A 1 118 ? 31.536 32.485 -42.447 1.00 55.34 118 THR A C 1
ATOM 945 O O . THR A 1 118 ? 32.240 33.489 -42.500 1.00 55.34 118 THR A O 1
ATOM 948 N N . VAL A 1 119 ? 31.464 31.630 -43.473 1.00 59.41 119 VAL A N 1
ATOM 949 C CA . VAL A 1 119 ? 32.215 31.800 -44.731 1.00 59.41 119 VAL A CA 1
ATOM 950 C C . VAL A 1 119 ? 31.566 32.842 -45.648 1.00 59.41 119 VAL A C 1
ATOM 952 O O . VAL A 1 119 ? 32.278 33.575 -46.323 1.00 59.41 119 VAL A O 1
ATOM 955 N N . THR A 1 120 ? 30.237 32.977 -45.631 1.00 55.31 120 THR A N 1
ATOM 956 C CA . THR A 1 120 ? 29.521 33.924 -46.513 1.00 55.31 120 THR A CA 1
ATOM 957 C C . THR A 1 120 ? 29.625 35.382 -46.035 1.00 55.31 120 THR A C 1
ATOM 959 O O . THR A 1 120 ? 29.513 36.297 -46.837 1.00 55.31 120 THR A O 1
ATOM 962 N N . TYR A 1 121 ? 29.876 35.615 -44.742 1.00 51.91 121 TYR A N 1
ATOM 963 C CA . TYR A 1 121 ? 30.066 36.959 -44.169 1.00 51.91 121 TYR A CA 1
ATOM 964 C C . TYR A 1 121 ? 31.527 37.449 -44.216 1.00 51.91 121 TYR A C 1
ATOM 966 O O . TYR A 1 121 ? 31.796 38.581 -43.825 1.00 51.91 121 TYR A O 1
ATOM 974 N N . ASN A 1 122 ? 32.459 36.608 -44.682 1.00 51.47 122 ASN A N 1
ATOM 975 C CA . ASN A 1 122 ? 33.888 36.917 -44.813 1.00 51.47 122 ASN A CA 1
ATOM 976 C C . ASN A 1 122 ? 34.345 37.017 -46.287 1.00 51.47 122 ASN A C 1
ATOM 978 O O . ASN A 1 122 ? 35.534 36.841 -46.566 1.00 51.47 122 ASN A O 1
ATOM 982 N N . ILE A 1 123 ? 33.420 37.283 -47.218 1.00 48.88 123 ILE A N 1
ATOM 983 C CA . ILE A 1 123 ? 33.695 37.608 -48.631 1.00 48.88 123 ILE A CA 1
ATOM 984 C C . ILE A 1 123 ? 33.206 39.026 -48.913 1.00 48.88 123 ILE A C 1
ATOM 986 O O . ILE A 1 123 ? 32.060 39.330 -48.514 1.00 48.88 123 ILE A O 1
#

pLDDT: mean 73.01, std 11.67, range [48.88, 90.12]

InterPro domains:
  IPR019423 7TM GPCR, serpentine receptor class j (Srj) [PF10319] (1-68)